Protein AF-A0A804U9B4-F1 (afdb_monomer_lite)

Foldseek 3Di:
DDDDELDAAQEAQAEDELEEQEDPCPLVNAQYESDAHPYANAEYYNYEQYDEHCRYHPAAYEYEYYCYEYEYAYNPHDYDYNYYYYNYHYYHDHHDDD

Radius of gyration: 12.27 Å; chains: 1; bounding box: 41×25×24 Å

Secondary structure (DSSP, 8-state):
----EEEEE-STT---BS-EEE----GGG-B-EEEEEE-TTEEEES-EEE-BBB-EEEEESEEEEES-EEEESSS-EESS-EEEEES-EEEEPP-S--

pLDDT: mean 95.79, std 6.44, range [62.09, 98.88]

InterPro domains:
  IPR000070 Pectinesterase, catalytic [PF01095] (3-96)
  IPR011050 Pectin lyase fold/virulence factor [SSF51126] (4-95)
  IPR012334 Pectin lyase fold [G3DSA:2.160.20.10] (1-97)
  IPR033131 Pectinesterase, Asp active site [PS00503] (70-79)

Structure (mmCIF, N/CA/C/O backbone):
data_AF-A0A804U9B4-F1
#
_entry.id   AF-A0A804U9B4-F1
#
loop_
_atom_site.group_PDB
_atom_site.id
_atom_site.type_symbol
_atom_site.label_atom_id
_atom_site.label_alt_id
_atom_site.label_comp_id
_atom_site.label_asym_id
_atom_site.label_entity_id
_atom_site.label_seq_id
_atom_site.pdbx_PDB_ins_code
_atom_site.Cartn_x
_atom_site.Cartn_y
_atom_site.Cartn_z
_atom_site.occupancy
_atom_site.B_iso_or_equiv
_atom_site.auth_seq_id
_atom_site.auth_comp_id
_atom_site.auth_asym_id
_atom_site.auth_atom_id
_atom_site.pdbx_PDB_model_num
ATOM 1 N N . MET A 1 1 ? -6.568 8.368 -10.252 1.00 62.09 1 MET A N 1
ATOM 2 C CA . MET A 1 1 ? -5.178 8.829 -10.044 1.00 62.09 1 MET A CA 1
ATOM 3 C C . MET A 1 1 ? -5.074 9.304 -8.607 1.00 62.09 1 MET A C 1
ATOM 5 O O . MET A 1 1 ? -5.865 10.155 -8.227 1.00 62.09 1 MET A O 1
ATOM 9 N N . VAL A 1 2 ? -4.173 8.727 -7.810 1.00 78.62 2 VAL A N 1
ATOM 10 C CA . VAL A 1 2 ? -3.924 9.179 -6.430 1.00 78.62 2 VAL A CA 1
ATOM 11 C C . VAL A 1 2 ? -3.099 10.464 -6.482 1.00 78.62 2 VAL A C 1
ATOM 13 O O . VAL A 1 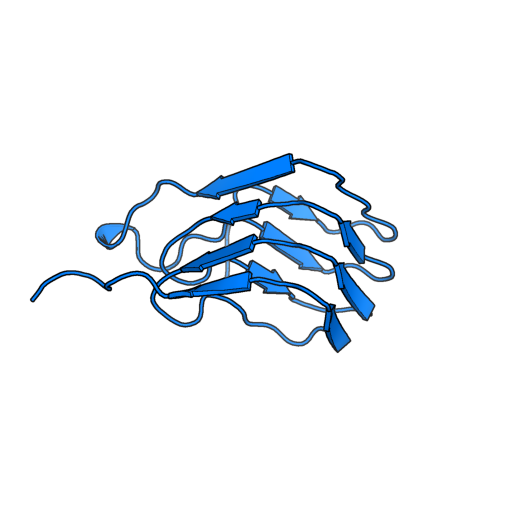2 ? -2.014 10.465 -7.060 1.00 78.62 2 VAL A O 1
ATOM 16 N N . MET A 1 3 ? -3.607 11.547 -5.893 1.00 84.12 3 MET A N 1
ATOM 17 C CA . MET A 1 3 ? -2.939 12.858 -5.903 1.00 84.12 3 MET A CA 1
ATOM 18 C C . MET A 1 3 ? -2.034 13.063 -4.683 1.00 84.12 3 MET A C 1
ATOM 20 O O . MET A 1 3 ? -0.967 13.662 -4.793 1.00 84.12 3 MET A O 1
ATOM 24 N N . THR A 1 4 ? -2.447 12.555 -3.521 1.00 93.69 4 THR A N 1
ATOM 25 C CA . THR A 1 4 ? -1.747 12.720 -2.242 1.00 93.69 4 THR A CA 1
ATOM 26 C C . THR A 1 4 ? -1.875 11.457 -1.387 1.00 93.69 4 THR A C 1
ATOM 28 O O . THR A 1 4 ? -2.731 10.607 -1.630 1.00 93.69 4 THR A O 1
ATOM 31 N N . ALA A 1 5 ? -0.995 11.325 -0.397 1.00 97.25 5 ALA A N 1
ATOM 32 C CA . ALA A 1 5 ? -1.025 10.284 0.628 1.00 97.25 5 ALA A CA 1
ATOM 33 C C . ALA A 1 5 ? -0.442 10.853 1.930 1.00 97.25 5 ALA A C 1
ATOM 35 O O . ALA A 1 5 ? 0.356 11.791 1.860 1.00 97.25 5 ALA A O 1
ATOM 36 N N . THR A 1 6 ? -0.780 10.282 3.093 1.00 98.00 6 THR A N 1
ATOM 37 C CA . THR A 1 6 ? -0.141 10.668 4.370 1.00 98.00 6 THR A CA 1
ATOM 38 C C . THR A 1 6 ? 1.375 10.477 4.297 1.00 98.00 6 THR A C 1
ATOM 40 O O . THR A 1 6 ? 2.135 11.350 4.707 1.00 98.00 6 THR A O 1
ATOM 43 N N . VAL A 1 7 ? 1.821 9.355 3.724 1.00 98.19 7 VAL A N 1
ATOM 44 C CA . VAL A 1 7 ? 3.226 9.098 3.396 1.00 98.19 7 VAL A CA 1
ATOM 45 C C . VAL A 1 7 ? 3.326 8.688 1.931 1.00 98.19 7 VAL A C 1
ATOM 47 O O . VAL A 1 7 ? 2.700 7.716 1.505 1.00 98.19 7 VAL A O 1
ATOM 50 N N . ASN A 1 8 ? 4.130 9.428 1.165 1.00 97.81 8 ASN A N 1
ATOM 51 C CA . ASN A 1 8 ? 4.417 9.134 -0.235 1.00 97.81 8 ASN A CA 1
ATOM 52 C C . ASN A 1 8 ? 5.888 8.733 -0.402 1.00 97.81 8 ASN A C 1
ATOM 54 O O . ASN A 1 8 ? 6.787 9.558 -0.242 1.00 97.81 8 ASN A O 1
ATOM 58 N N . VAL A 1 9 ? 6.125 7.463 -0.718 1.00 98.06 9 VAL A N 1
ATOM 59 C CA . VAL A 1 9 ? 7.460 6.878 -0.849 1.00 98.06 9 VAL A CA 1
ATOM 60 C C . VAL A 1 9 ? 7.787 6.695 -2.321 1.00 98.06 9 VAL A C 1
ATOM 62 O O . VAL A 1 9 ? 7.151 5.902 -3.013 1.00 98.06 9 VAL A O 1
ATOM 65 N N . VAL A 1 10 ? 8.807 7.418 -2.774 1.00 96.88 10 VAL A N 1
ATOM 66 C CA . VAL A 1 10 ? 9.302 7.380 -4.161 1.00 96.88 10 VAL A CA 1
ATOM 67 C C . VAL A 1 10 ? 10.760 6.928 -4.265 1.00 96.88 10 VAL A C 1
ATOM 69 O O . VAL A 1 10 ? 11.263 6.724 -5.363 1.00 96.88 10 VAL A O 1
ATOM 72 N N . ALA A 1 11 ? 11.453 6.797 -3.131 1.00 97.12 11 ALA A N 1
ATOM 73 C CA . ALA A 1 11 ? 12.839 6.351 -3.074 1.00 97.12 11 ALA A CA 1
ATOM 74 C C . ALA A 1 11 ? 12.914 4.856 -2.736 1.00 97.12 11 ALA A C 1
ATOM 76 O O . ALA A 1 11 ? 12.157 4.361 -1.899 1.00 97.12 11 ALA A O 1
ATOM 77 N N . ASP A 1 12 ? 13.853 4.154 -3.366 1.00 98.25 12 ASP A N 1
ATOM 78 C CA . ASP A 1 12 ? 14.125 2.742 -3.100 1.00 98.25 12 ASP A CA 1
ATOM 79 C C . ASP A 1 12 ? 14.682 2.516 -1.685 1.00 98.25 12 ASP A C 1
ATOM 81 O O . ASP A 1 12 ? 15.371 3.366 -1.121 1.00 98.25 12 ASP A O 1
ATOM 85 N N . GLY A 1 13 ? 14.427 1.331 -1.125 1.00 98.06 13 GLY A N 1
ATOM 86 C CA . GLY A 1 13 ? 14.973 0.923 0.175 1.00 98.06 13 GLY A CA 1
ATOM 87 C C . GLY A 1 13 ? 14.235 1.485 1.393 1.00 98.06 13 GLY A C 1
ATOM 88 O O . GLY A 1 13 ? 14.800 1.535 2.484 1.00 98.06 13 GLY A O 1
ATOM 89 N N . PHE A 1 14 ? 12.980 1.906 1.232 1.00 98.44 14 PHE A N 1
ATOM 90 C CA . PHE A 1 14 ? 12.143 2.344 2.347 1.00 98.44 14 PHE A CA 1
ATOM 91 C C . PHE A 1 14 ? 11.899 1.210 3.358 1.00 9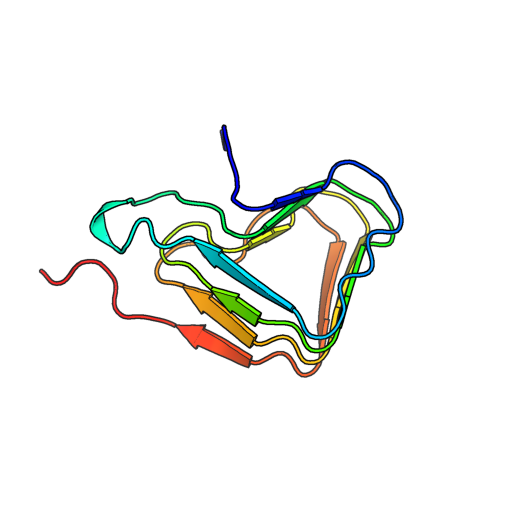8.44 14 PHE A C 1
ATOM 93 O O . PHE A 1 14 ? 11.342 0.167 3.012 1.00 98.44 14 PHE A O 1
ATOM 100 N N . LEU A 1 15 ? 12.302 1.432 4.614 1.00 98.25 15 LEU A N 1
ATOM 101 C CA . LEU A 1 15 ? 12.249 0.448 5.703 1.00 98.25 15 LEU A CA 1
ATOM 102 C C . LEU A 1 15 ? 11.635 1.056 6.981 1.00 98.25 15 LEU A C 1
ATOM 104 O O . LEU A 1 15 ? 12.355 1.310 7.949 1.00 98.25 15 LEU A O 1
ATOM 108 N N . PRO A 1 16 ? 10.324 1.354 7.021 1.00 98.38 16 PRO A N 1
ATOM 109 C CA . PRO A 1 16 ? 9.672 1.758 8.260 1.00 98.38 16 PRO A CA 1
ATOM 110 C C . PRO A 1 16 ? 9.545 0.556 9.204 1.00 98.38 16 PRO A C 1
ATOM 112 O O . PRO A 1 16 ? 9.205 -0.553 8.776 1.00 98.38 16 PRO A O 1
ATOM 115 N N . GLN A 1 17 ? 9.771 0.790 10.497 1.00 98.44 17 GLN A N 1
ATOM 116 C CA . GLN A 1 17 ? 9.615 -0.229 11.533 1.00 98.44 17 GLN A CA 1
ATOM 117 C C . GLN A 1 17 ? 8.812 0.304 12.715 1.00 98.44 17 GLN A C 1
ATOM 119 O O . GLN A 1 17 ? 9.112 1.387 13.212 1.00 98.44 17 GLN A O 1
ATOM 124 N N . ASN A 1 18 ? 7.839 -0.475 13.192 1.00 98.56 18 ASN A N 1
ATOM 125 C CA . ASN A 1 18 ? 7.052 -0.169 14.394 1.00 98.56 18 ASN A CA 1
ATOM 126 C C . ASN A 1 18 ? 6.354 1.206 14.357 1.00 98.56 18 ASN A C 1
ATOM 128 O O . ASN A 1 18 ? 6.248 1.888 15.377 1.00 98.56 18 ASN A O 1
ATOM 132 N N . LEU A 1 19 ? 5.886 1.625 13.177 1.00 98.31 19 LEU A N 1
ATOM 133 C CA . LEU A 1 19 ? 5.173 2.890 12.980 1.00 98.31 19 LEU A CA 1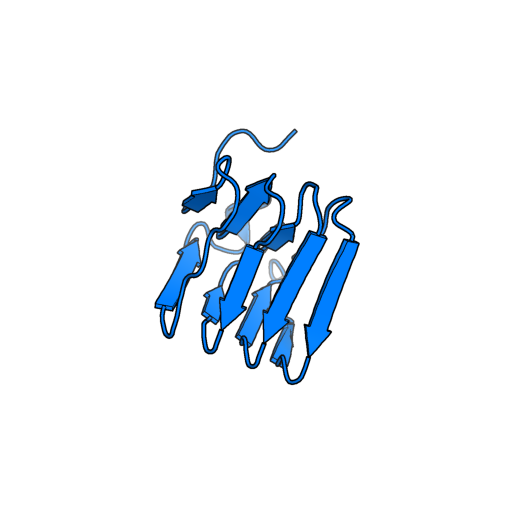
ATOM 134 C C . LEU A 1 19 ? 3.697 2.658 12.665 1.00 98.31 19 LEU A C 1
ATOM 136 O O . LEU A 1 19 ? 3.349 1.738 11.927 1.00 98.31 19 LEU A O 1
ATOM 140 N N . THR A 1 20 ? 2.842 3.567 13.130 1.00 98.81 20 THR A N 1
ATOM 141 C CA . THR A 1 20 ? 1.468 3.693 12.633 1.00 98.81 20 THR A CA 1
ATOM 142 C C . THR A 1 20 ? 1.402 4.817 11.604 1.00 98.81 20 THR A C 1
ATOM 144 O O . THR A 1 20 ? 1.649 5.976 11.931 1.00 98.81 20 THR A O 1
ATOM 147 N N . ILE A 1 21 ? 1.032 4.485 10.367 1.00 98.69 21 ILE A N 1
ATOM 148 C CA . ILE A 1 21 ? 0.728 5.443 9.301 1.00 98.69 21 ILE A CA 1
ATOM 149 C C . ILE A 1 21 ? -0.789 5.470 9.137 1.00 98.69 21 ILE A C 1
ATOM 151 O O . ILE A 1 21 ? -1.382 4.508 8.647 1.00 98.69 21 ILE A O 1
ATOM 155 N N . ARG A 1 22 ? -1.418 6.565 9.571 1.00 98.50 22 ARG A N 1
ATOM 156 C CA . ARG A 1 22 ? -2.877 6.707 9.600 1.00 98.50 22 ARG A CA 1
ATOM 157 C C . ARG A 1 22 ? -3.349 7.857 8.719 1.00 98.50 22 ARG A C 1
ATOM 159 O O . ARG A 1 22 ? -2.812 8.959 8.788 1.00 98.50 22 ARG A O 1
ATOM 166 N N . ASN A 1 23 ? -4.386 7.607 7.928 1.00 97.44 23 ASN A N 1
ATOM 167 C CA . ASN A 1 23 ? -5.184 8.641 7.282 1.00 97.44 23 ASN A CA 1
ATOM 168 C C . ASN A 1 23 ? -6.568 8.709 7.951 1.00 97.44 23 ASN A C 1
ATOM 170 O O . ASN A 1 23 ? -7.300 7.719 7.995 1.00 97.44 23 ASN A O 1
ATOM 174 N N . GLU A 1 24 ? -6.918 9.876 8.494 1.00 96.56 24 GLU A N 1
ATOM 175 C CA . GLU A 1 24 ? -8.155 10.094 9.257 1.00 96.56 24 GLU A CA 1
ATOM 176 C C . GLU A 1 24 ? -9.269 10.779 8.451 1.00 96.56 24 GLU A C 1
ATOM 178 O O . GLU A 1 24 ? -10.238 11.254 9.035 1.00 96.56 24 GLU A O 1
ATOM 183 N N . ALA A 1 25 ? -9.201 10.791 7.113 1.00 94.38 25 ALA A N 1
ATOM 184 C CA . ALA A 1 25 ? -10.265 11.365 6.277 1.00 94.38 25 ALA A CA 1
ATOM 185 C C . ALA A 1 25 ? -11.657 10.741 6.533 1.00 94.38 25 ALA A C 1
ATOM 187 O O . ALA A 1 25 ? -12.692 11.335 6.221 1.00 94.38 25 ALA A O 1
ATOM 188 N N . GLY A 1 26 ? -11.693 9.548 7.134 1.00 92.12 26 GLY A N 1
ATOM 189 C CA . GLY A 1 26 ? -12.925 8.879 7.528 1.00 92.12 26 GLY A CA 1
ATOM 190 C C . GLY A 1 26 ? -13.622 8.184 6.356 1.00 92.12 26 GLY A C 1
ATOM 191 O O . GLY A 1 26 ? -13.209 8.321 5.205 1.00 92.12 26 GLY A O 1
ATOM 192 N N . PRO A 1 27 ? -14.734 7.471 6.611 1.00 90.56 27 PRO A N 1
ATOM 193 C CA . PRO A 1 27 ? -15.466 6.764 5.559 1.00 90.56 27 PRO A CA 1
ATOM 194 C C . PRO A 1 27 ? -16.061 7.727 4.516 1.00 90.56 27 PRO A C 1
ATOM 196 O O . PRO A 1 27 ? -16.232 7.354 3.364 1.00 90.56 27 PRO A O 1
ATOM 199 N N . LYS A 1 28 ? -16.339 8.984 4.895 1.00 90.94 28 LYS A N 1
ATOM 200 C CA . LYS A 1 28 ? -16.812 10.035 3.975 1.00 90.94 28 LYS A CA 1
ATOM 201 C C . LYS A 1 28 ? -15.692 10.672 3.151 1.00 90.94 28 LYS A C 1
ATOM 203 O O . LYS A 1 28 ? -15.987 11.295 2.137 1.00 90.94 28 LYS A O 1
ATOM 208 N N . GLY A 1 29 ? -14.438 10.521 3.579 1.00 87.88 29 GLY A N 1
ATOM 209 C CA . GLY A 1 29 ? -13.266 11.013 2.858 1.00 87.88 29 GLY A CA 1
ATOM 210 C C . GLY A 1 29 ? -13.009 10.279 1.544 1.00 87.88 29 GLY A C 1
ATOM 211 O O . GLY A 1 29 ? -12.264 10.786 0.710 1.00 87.88 29 GLY A O 1
ATOM 212 N N . ARG A 1 30 ? -13.669 9.129 1.341 1.00 88.50 30 ARG A N 1
ATOM 213 C CA . ARG A 1 30 ? -13.492 8.255 0.179 1.00 88.50 30 ARG A CA 1
ATOM 214 C C . ARG A 1 30 ? -12.011 7.904 -0.003 1.00 88.50 30 ARG A C 1
ATOM 216 O O . ARG A 1 30 ? -11.375 7.506 0.973 1.00 88.50 30 ARG A O 1
ATOM 223 N N . GLN A 1 31 ? -11.482 8.062 -1.216 1.00 91.62 31 GLN A N 1
ATOM 224 C CA . GLN A 1 31 ? -10.107 7.748 -1.603 1.00 91.62 31 GLN A CA 1
ATOM 225 C C . GLN A 1 31 ? -9.096 8.593 -0.819 1.00 91.62 31 GLN A C 1
ATOM 227 O O . GLN A 1 31 ? -8.820 9.744 -1.168 1.00 91.62 31 GLN A O 1
ATOM 232 N N . ALA A 1 32 ? -8.531 8.018 0.241 1.00 95.19 32 ALA A N 1
ATOM 233 C CA . ALA A 1 32 ? -7.620 8.715 1.136 1.00 95.19 32 ALA A CA 1
ATOM 234 C C . ALA A 1 32 ? -6.472 7.792 1.556 1.00 95.19 32 ALA A C 1
ATOM 236 O O . ALA A 1 32 ? -6.550 7.049 2.537 1.00 95.19 32 ALA A O 1
ATOM 237 N N . VAL A 1 33 ? -5.373 7.871 0.804 1.00 97.94 33 VAL A N 1
ATOM 238 C CA . VAL A 1 33 ? -4.230 6.974 0.976 1.00 97.94 33 VAL A CA 1
ATOM 239 C C . VAL A 1 33 ? -3.459 7.291 2.253 1.00 97.94 33 VAL A C 1
ATOM 241 O O . VAL A 1 33 ? -3.059 8.435 2.491 1.00 97.94 33 VAL A O 1
ATOM 244 N N . ALA A 1 34 ? -3.211 6.270 3.072 1.00 98.56 34 ALA A N 1
ATOM 245 C CA . ALA A 1 34 ? -2.319 6.365 4.222 1.00 98.56 34 ALA A CA 1
ATOM 246 C C . ALA A 1 34 ? -0.866 6.178 3.776 1.00 98.56 34 ALA A C 1
ATOM 248 O O . ALA A 1 34 ? -0.034 7.062 3.977 1.00 98.56 34 ALA A O 1
ATOM 249 N N . LEU A 1 35 ? -0.568 5.070 3.098 1.00 98.62 35 LEU A N 1
ATOM 250 C CA . LEU A 1 35 ? 0.766 4.795 2.571 1.00 98.62 35 LEU A CA 1
ATOM 251 C C . LEU A 1 35 ? 0.708 4.552 1.066 1.00 98.62 35 LEU A C 1
ATOM 253 O O . LEU A 1 35 ? 0.066 3.609 0.612 1.00 98.62 35 LEU A O 1
ATOM 257 N N . ARG A 1 36 ? 1.441 5.368 0.307 1.00 98.44 36 ARG A N 1
ATOM 258 C CA . ARG A 1 36 ? 1.780 5.102 -1.092 1.00 98.44 36 ARG A CA 1
ATOM 259 C C . ARG A 1 36 ? 3.243 4.691 -1.184 1.00 98.44 36 ARG A C 1
ATOM 261 O O . ARG A 1 36 ? 4.110 5.443 -0.748 1.00 98.44 36 ARG A O 1
ATOM 268 N N . SER A 1 37 ? 3.515 3.534 -1.784 1.00 98.38 37 SER A N 1
ATOM 269 C CA . SER A 1 37 ? 4.873 3.063 -2.066 1.00 98.38 37 SER A CA 1
ATOM 270 C C . SER A 1 37 ? 5.052 2.784 -3.553 1.00 98.38 37 SER A C 1
ATOM 272 O O . SER A 1 37 ? 4.493 1.832 -4.093 1.00 98.38 37 SER A O 1
ATOM 274 N N . ASN A 1 38 ? 5.857 3.625 -4.198 1.00 97.88 38 ASN A N 1
ATOM 275 C CA . ASN A 1 38 ? 6.314 3.497 -5.577 1.00 97.88 38 ASN A CA 1
ATOM 276 C C . ASN A 1 38 ? 7.836 3.341 -5.576 1.00 97.88 38 ASN A C 1
ATOM 278 O O . ASN A 1 38 ? 8.573 4.262 -5.923 1.00 97.88 38 ASN A O 1
ATOM 282 N N . SER A 1 39 ? 8.297 2.204 -5.065 1.00 97.56 39 SER A N 1
ATOM 283 C CA . SER A 1 39 ? 9.702 1.982 -4.739 1.00 97.56 39 SER A CA 1
ATOM 284 C C . SER A 1 39 ? 10.040 0.497 -4.746 1.00 97.56 39 SER A C 1
ATOM 286 O O . SER A 1 39 ? 9.225 -0.358 -4.388 1.00 97.56 39 SER A O 1
ATOM 288 N N . ASN A 1 40 ? 11.270 0.174 -5.135 1.00 98.19 40 ASN A N 1
ATOM 289 C CA . ASN A 1 40 ? 11.832 -1.158 -4.973 1.00 98.19 40 ASN A CA 1
ATOM 290 C C . ASN A 1 40 ? 12.436 -1.337 -3.581 1.00 98.19 40 ASN A C 1
ATOM 292 O O . ASN A 1 40 ? 12.931 -0.396 -2.960 1.00 98.19 40 ASN A O 1
ATOM 296 N N . ARG A 1 41 ? 12.464 -2.595 -3.125 1.00 98.25 41 ARG A N 1
ATOM 297 C CA . ARG A 1 41 ? 13.047 -2.999 -1.835 1.00 98.25 41 ARG A CA 1
ATOM 298 C C . ARG A 1 41 ? 12.361 -2.321 -0.645 1.00 98.25 41 ARG A C 1
ATOM 300 O O . ARG A 1 41 ? 13.004 -2.079 0.371 1.00 98.25 41 ARG A O 1
ATOM 307 N N . THR A 1 42 ? 11.066 -2.028 -0.768 1.00 98.69 42 THR A N 1
ATOM 308 C CA . THR A 1 42 ? 10.259 -1.609 0.379 1.00 98.69 42 THR A CA 1
ATOM 309 C C . THR A 1 42 ? 10.099 -2.786 1.326 1.00 98.69 42 THR A C 1
ATOM 311 O O . THR A 1 42 ? 9.657 -3.855 0.903 1.00 98.69 42 THR A O 1
ATOM 314 N N . VAL A 1 43 ? 10.405 -2.586 2.603 1.00 98.69 43 VAL A N 1
ATOM 315 C CA . VAL A 1 43 ? 10.101 -3.557 3.655 1.00 98.69 43 VAL A CA 1
ATOM 316 C C . VAL A 1 43 ? 9.390 -2.834 4.789 1.00 98.69 43 VAL A C 1
ATOM 318 O O . VAL A 1 43 ? 9.974 -2.000 5.465 1.00 98.69 43 VAL A O 1
ATOM 321 N N . VAL A 1 44 ? 8.121 -3.145 5.012 1.00 98.81 44 VAL A N 1
ATOM 322 C CA . VAL A 1 44 ? 7.337 -2.587 6.118 1.00 98.81 44 VAL A CA 1
ATOM 323 C C . VAL A 1 44 ? 7.267 -3.639 7.216 1.00 98.81 44 VAL A C 1
ATOM 325 O O . VAL A 1 44 ? 6.733 -4.718 6.973 1.00 98.81 44 VAL A O 1
ATOM 328 N N . PHE A 1 45 ? 7.821 -3.364 8.399 1.00 98.69 45 PHE A N 1
ATOM 329 C CA . PHE A 1 45 ? 7.948 -4.366 9.466 1.00 98.69 45 PHE A CA 1
ATOM 330 C C . PHE A 1 45 ? 7.327 -3.906 10.788 1.00 98.69 45 PHE A C 1
ATOM 332 O O . PHE A 1 45 ? 7.700 -2.868 11.329 1.00 98.69 45 PHE A O 1
ATOM 339 N N . GLY A 1 46 ? 6.382 -4.684 11.323 1.00 98.69 46 GLY A N 1
ATOM 340 C CA . GLY A 1 46 ? 5.751 -4.392 12.617 1.00 98.69 46 GLY A CA 1
ATOM 341 C C . GLY A 1 46 ? 4.924 -3.099 12.632 1.00 98.69 46 GLY A C 1
ATOM 342 O O . GLY A 1 46 ? 4.700 -2.518 13.689 1.00 98.69 46 GLY A O 1
ATOM 343 N N . CYS A 1 47 ? 4.513 -2.601 11.465 1.00 98.88 47 CYS A N 1
ATOM 344 C CA . CYS A 1 47 ? 3.792 -1.335 11.341 1.00 98.88 47 CYS A CA 1
ATOM 345 C C . CYS A 1 47 ? 2.268 -1.522 11.401 1.00 98.88 47 CYS A C 1
ATOM 347 O O . CYS A 1 47 ? 1.741 -2.630 11.298 1.00 98.88 47 CYS A O 1
ATOM 349 N N . ALA A 1 48 ? 1.545 -0.409 11.476 1.00 98.81 48 ALA A N 1
ATOM 350 C CA . ALA A 1 48 ? 0.118 -0.350 11.197 1.00 98.81 48 ALA A CA 1
ATOM 351 C C . ALA A 1 48 ? -0.154 0.644 10.060 1.00 98.81 48 ALA A C 1
ATOM 353 O O . ALA A 1 48 ? 0.333 1.773 10.088 1.00 98.81 48 ALA A O 1
ATOM 354 N N . ILE A 1 49 ? -0.933 0.232 9.063 1.00 98.88 49 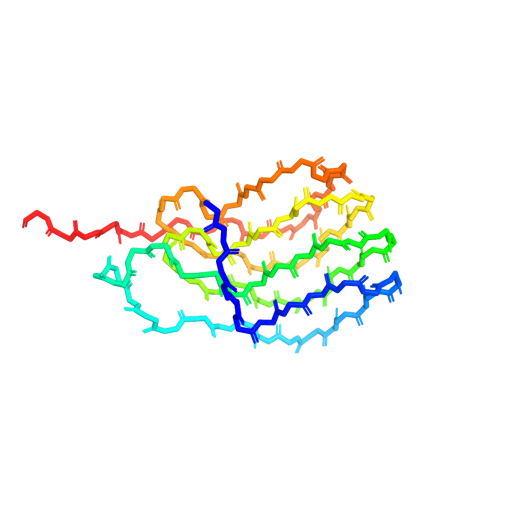ILE A N 1
ATOM 355 C CA . ILE A 1 49 ? -1.402 1.090 7.971 1.00 98.88 49 ILE A CA 1
ATOM 356 C C . ILE A 1 49 ? -2.910 1.217 8.122 1.00 98.88 49 ILE A C 1
ATOM 358 O O . ILE A 1 49 ? -3.652 0.247 7.964 1.00 98.88 49 ILE A O 1
ATOM 362 N N . GLU A 1 50 ? -3.363 2.411 8.481 1.00 98.62 50 GLU A N 1
ATOM 363 C CA . GLU A 1 50 ? -4.740 2.650 8.887 1.00 98.62 50 GLU A CA 1
ATOM 364 C C . GLU A 1 50 ? -5.425 3.675 7.988 1.00 98.62 50 GLU A C 1
ATOM 366 O O . GLU A 1 50 ? -5.034 4.839 7.952 1.00 98.62 50 GLU A O 1
ATOM 371 N N . GLY A 1 51 ? -6.503 3.271 7.326 1.00 97.69 51 GLY A N 1
ATOM 372 C CA . GLY A 1 51 ? -7.368 4.193 6.601 1.00 97.69 51 GLY A CA 1
ATOM 373 C C . GLY A 1 51 ? -8.779 3.641 6.414 1.00 97.69 51 GLY A C 1
ATOM 374 O O . GLY A 1 51 ? -9.264 2.832 7.216 1.00 97.69 51 GLY A O 1
ATOM 375 N N . PHE A 1 52 ? -9.446 4.134 5.371 1.00 96.00 52 PHE A N 1
ATOM 376 C CA . PHE A 1 52 ? -10.769 3.697 4.929 1.00 96.00 52 PHE A CA 1
ATOM 377 C C . PHE A 1 52 ? -10.668 3.228 3.474 1.00 96.00 52 PHE A C 1
ATOM 379 O O . PHE A 1 52 ? -10.150 2.129 3.263 1.00 96.00 52 PHE A O 1
ATOM 386 N N . GLU A 1 53 ? -11.094 4.012 2.480 1.00 95.19 53 GLU A N 1
ATOM 387 C CA . GLU A 1 53 ? -10.844 3.648 1.078 1.00 95.19 53 GLU A CA 1
ATOM 388 C C . GLU A 1 53 ? -9.379 3.927 0.707 1.00 95.19 53 GLU A C 1
ATOM 390 O O . GLU A 1 53 ? -8.791 4.903 1.177 1.00 95.19 53 GLU A O 1
ATOM 395 N N . ASP A 1 54 ? -8.792 3.062 -0.122 1.00 96.50 54 ASP A N 1
ATOM 396 C CA . ASP A 1 54 ? -7.453 3.235 -0.705 1.00 96.50 54 ASP A CA 1
ATOM 397 C C . ASP A 1 54 ? -6.306 3.353 0.327 1.00 96.50 54 ASP A C 1
ATOM 399 O O . ASP A 1 54 ? -5.319 4.048 0.112 1.00 96.50 54 ASP A O 1
ATOM 403 N N . SER A 1 55 ? -6.387 2.667 1.472 1.00 97.94 55 SER A N 1
ATOM 404 C CA . SER A 1 55 ? -5.438 2.855 2.591 1.00 97.94 55 SER A CA 1
ATOM 405 C C . SER A 1 55 ? -3.961 2.596 2.235 1.00 97.94 55 SER A C 1
ATOM 407 O O . SER A 1 55 ? -3.100 3.430 2.531 1.00 97.94 55 SER A O 1
ATOM 409 N N . LEU A 1 56 ? -3.656 1.457 1.608 1.00 98.69 56 LEU A N 1
ATOM 410 C CA . LEU A 1 56 ? -2.323 1.080 1.139 1.00 98.69 56 LEU A CA 1
ATOM 411 C C . LEU A 1 56 ? -2.289 1.031 -0.389 1.00 98.69 56 LEU A C 1
ATOM 413 O O . LEU A 1 56 ? -2.795 0.088 -0.998 1.00 98.69 56 LEU A O 1
ATOM 417 N N . TYR A 1 57 ? -1.601 1.999 -0.989 1.00 98.44 57 TYR A N 1
ATOM 418 C CA . TYR A 1 57 ? -1.270 1.993 -2.407 1.00 98.44 57 TYR A CA 1
ATOM 419 C C . TYR A 1 57 ? 0.143 1.428 -2.624 1.00 98.44 57 TYR A C 1
ATOM 421 O O . TYR A 1 57 ? 1.139 2.159 -2.635 1.00 98.44 57 TYR A O 1
ATOM 429 N N . ALA A 1 58 ? 0.236 0.110 -2.794 1.00 98.44 58 ALA A N 1
ATOM 430 C CA . ALA A 1 58 ? 1.451 -0.594 -3.199 1.00 98.44 58 ALA A CA 1
ATOM 431 C C . ALA A 1 58 ? 1.652 -0.424 -4.719 1.00 98.44 58 ALA A C 1
ATOM 433 O O . ALA A 1 58 ? 1.428 -1.338 -5.512 1.00 98.44 58 ALA A O 1
ATOM 434 N N . GLU A 1 59 ? 2.003 0.796 -5.129 1.00 98.00 59 GLU A N 1
ATOM 435 C CA . GLU A 1 59 ? 1.939 1.261 -6.515 1.00 98.00 59 GLU A CA 1
ATOM 436 C C . GLU A 1 59 ? 2.818 0.456 -7.476 1.00 98.00 59 GLU A C 1
ATOM 438 O O . GLU A 1 59 ? 2.279 -0.135 -8.405 1.00 98.00 59 GLU A O 1
ATOM 443 N N . ASN A 1 60 ? 4.138 0.407 -7.274 1.00 98.19 60 ASN A N 1
ATOM 444 C CA . ASN A 1 60 ? 5.058 -0.394 -8.092 1.00 98.19 60 ASN A CA 1
ATOM 445 C C . ASN A 1 60 ? 6.281 -0.847 -7.285 1.00 98.19 60 ASN A C 1
ATOM 447 O O . ASN A 1 60 ? 6.572 -0.330 -6.207 1.00 98.19 60 ASN A O 1
ATOM 451 N N . GLY A 1 61 ? 7.045 -1.772 -7.869 1.00 98.31 61 GLY A N 1
ATOM 452 C CA . GLY A 1 61 ? 8.301 -2.282 -7.320 1.00 98.31 61 GLY A CA 1
ATOM 453 C C . GLY A 1 61 ? 8.130 -3.583 -6.540 1.00 98.31 61 GLY A C 1
ATOM 454 O O . GLY A 1 61 ? 7.036 -4.142 -6.460 1.00 98.31 61 GLY A O 1
ATOM 455 N N . VAL A 1 62 ? 9.235 -4.106 -6.007 1.00 98.69 62 VAL A N 1
ATOM 456 C CA . VAL A 1 62 ? 9.229 -5.287 -5.126 1.00 98.69 62 VAL A CA 1
ATOM 457 C C . VAL A 1 62 ? 9.112 -4.834 -3.678 1.00 98.69 62 VAL A C 1
ATOM 459 O O . VAL A 1 62 ? 9.971 -4.091 -3.197 1.00 98.69 62 VAL A O 1
ATOM 462 N N . GLN A 1 63 ? 8.063 -5.289 -2.996 1.00 98.69 63 GLN A N 1
ATOM 463 C CA . GLN A 1 63 ? 7.701 -4.820 -1.661 1.00 98.69 63 GLN A CA 1
ATOM 464 C C . GLN A 1 63 ? 7.368 -5.997 -0.740 1.00 98.69 63 GLN A C 1
ATOM 466 O O . GLN A 1 63 ? 6.769 -6.985 -1.164 1.00 98.69 63 GLN A O 1
ATOM 471 N N . VAL A 1 64 ? 7.733 -5.899 0.534 1.00 98.75 64 VAL A N 1
ATOM 472 C CA . VAL A 1 64 ? 7.432 -6.919 1.541 1.00 98.75 64 VAL A CA 1
ATOM 473 C C . VAL A 1 64 ? 6.821 -6.251 2.765 1.00 98.75 64 VAL A C 1
ATOM 475 O O . VAL A 1 64 ? 7.380 -5.311 3.318 1.00 98.75 64 VAL A O 1
ATOM 478 N N . TYR A 1 65 ? 5.679 -6.756 3.205 1.00 98.88 65 TYR A N 1
ATOM 479 C CA . TYR A 1 65 ? 4.978 -6.322 4.404 1.00 98.88 65 TYR A CA 1
ATOM 480 C C . TYR A 1 65 ? 5.011 -7.476 5.401 1.00 98.88 65 TYR A C 1
ATOM 482 O O . TYR A 1 65 ? 4.524 -8.572 5.122 1.00 98.88 65 TYR A O 1
ATOM 490 N N . LEU A 1 66 ? 5.629 -7.243 6.551 1.00 98.75 66 LEU A N 1
ATOM 491 C CA . LEU A 1 66 ? 5.903 -8.237 7.577 1.00 98.75 66 LEU A CA 1
ATOM 492 C C . LEU A 1 66 ? 5.236 -7.803 8.880 1.00 98.75 66 LEU A C 1
ATOM 494 O O . LEU A 1 66 ? 5.457 -6.685 9.343 1.00 98.75 66 LEU A O 1
ATOM 498 N N . GLU A 1 67 ? 4.418 -8.677 9.470 1.00 98.69 67 GLU A N 1
ATOM 499 C CA . GLU A 1 67 ? 3.808 -8.446 10.797 1.00 98.69 67 GLU A CA 1
ATOM 500 C C . GLU A 1 67 ? 3.075 -7.098 10.893 1.00 98.69 67 GLU A C 1
ATOM 502 O O . GLU A 1 67 ? 3.058 -6.439 11.926 1.00 98.69 67 GLU A O 1
ATOM 507 N N . THR A 1 68 ? 2.499 -6.670 9.770 1.00 98.81 68 THR A N 1
ATOM 508 C CA . THR A 1 68 ? 1.873 -5.356 9.629 1.00 98.81 68 THR A CA 1
ATOM 509 C C . THR A 1 68 ? 0.358 -5.484 9.731 1.00 98.81 68 THR A C 1
ATOM 511 O O . THR A 1 68 ? -0.250 -6.317 9.050 1.00 98.81 68 THR A O 1
ATOM 514 N N . ASP A 1 69 ? -0.259 -4.652 10.562 1.00 98.81 69 ASP A N 1
ATOM 515 C CA . ASP A 1 69 ? -1.712 -4.536 10.651 1.00 98.81 69 ASP A CA 1
ATOM 516 C C . ASP A 1 69 ? -2.205 -3.558 9.570 1.00 98.81 69 ASP A C 1
ATOM 518 O O . ASP A 1 69 ? -1.763 -2.413 9.522 1.00 98.81 69 ASP A O 1
ATOM 522 N N . ILE A 1 70 ? -3.116 -3.979 8.690 1.00 98.88 70 ILE A N 1
ATOM 523 C CA . ILE A 1 70 ? -3.616 -3.141 7.589 1.00 98.88 70 ILE A CA 1
ATOM 524 C C . ILE A 1 70 ? -5.132 -3.033 7.686 1.00 98.88 70 ILE A C 1
ATOM 526 O O . ILE A 1 70 ? -5.825 -4.050 7.691 1.00 98.88 70 ILE A O 1
ATOM 530 N N . TYR A 1 71 ? -5.645 -1.807 7.748 1.00 98.62 71 TYR A N 1
ATOM 531 C CA . TYR A 1 71 ? -7.066 -1.526 7.917 1.00 98.62 71 TYR A CA 1
ATOM 532 C C . TYR A 1 71 ? -7.625 -0.715 6.760 1.00 98.62 71 TYR A C 1
ATOM 534 O O . TYR A 1 71 ? -6.996 0.250 6.340 1.00 98.62 71 TYR A O 1
ATOM 542 N N . GLY A 1 72 ? -8.854 -1.029 6.354 1.00 97.88 72 GLY A N 1
ATOM 543 C CA . GLY A 1 72 ? -9.633 -0.177 5.461 1.00 97.88 72 GLY A CA 1
ATOM 544 C C . GLY A 1 72 ? -10.989 -0.769 5.091 1.00 97.88 72 GLY A C 1
ATOM 545 O O . GLY A 1 72 ? -11.400 -1.784 5.652 1.00 97.88 72 GLY A O 1
ATOM 546 N N . THR A 1 73 ? -11.715 -0.093 4.204 1.00 96.19 73 THR A N 1
ATOM 547 C CA . THR A 1 73 ? -13.106 -0.412 3.836 1.00 96.19 73 THR A CA 1
ATOM 548 C C . THR A 1 73 ? -13.212 -0.970 2.420 1.00 96.19 73 THR A C 1
ATOM 550 O O . THR A 1 73 ? -13.614 -2.115 2.247 1.00 96.19 73 THR A O 1
ATOM 553 N N . VAL A 1 74 ? -12.839 -0.170 1.420 1.00 93.31 74 VAL A N 1
ATOM 554 C CA . VAL A 1 74 ? -12.923 -0.473 -0.018 1.00 93.31 74 VAL A CA 1
ATOM 555 C C . VAL A 1 74 ? -11.526 -0.336 -0.603 1.00 93.31 74 VAL A C 1
ATOM 557 O O . VAL A 1 74 ? -10.824 0.604 -0.240 1.00 93.31 74 VAL A O 1
ATOM 560 N N . ASP A 1 75 ? -11.115 -1.290 -1.439 1.00 93.62 75 ASP A N 1
ATOM 561 C CA . ASP A 1 75 ? -9.855 -1.255 -2.202 1.00 93.62 75 ASP A CA 1
ATOM 562 C C . ASP A 1 75 ? -8.620 -0.848 -1.378 1.00 93.62 75 ASP A C 1
ATOM 564 O O . ASP A 1 75 ? -7.670 -0.239 -1.854 1.00 93.62 75 ASP A O 1
ATOM 568 N N . PHE A 1 76 ? -8.612 -1.193 -0.091 1.00 97.06 76 PHE A N 1
ATOM 569 C CA . PHE A 1 76 ? -7.671 -0.613 0.863 1.00 97.06 76 PHE A CA 1
ATOM 570 C C . PHE A 1 76 ? -6.260 -1.209 0.797 1.00 97.06 76 PHE A C 1
ATOM 572 O O . PHE A 1 76 ? -5.373 -0.752 1.515 1.00 97.06 76 PHE A O 1
ATOM 579 N N . ILE A 1 77 ? -6.047 -2.213 -0.053 1.00 98.38 77 ILE A N 1
ATOM 580 C CA . ILE A 1 77 ? -4.737 -2.690 -0.494 1.00 98.38 77 ILE A CA 1
ATOM 581 C C . ILE A 1 77 ? -4.825 -2.830 -2.012 1.00 98.38 77 ILE A C 1
ATOM 583 O O . ILE A 1 77 ? -5.555 -3.688 -2.505 1.00 98.38 77 ILE A O 1
ATOM 587 N N . PHE A 1 78 ? -4.098 -1.994 -2.748 1.00 97.69 78 PHE A N 1
ATOM 588 C CA . PHE A 1 78 ? -4.189 -1.930 -4.208 1.00 97.69 78 PHE A CA 1
ATOM 589 C C . PHE A 1 78 ? -2.876 -1.451 -4.841 1.00 97.69 78 PHE A C 1
ATOM 591 O O . PHE A 1 78 ? -1.989 -0.945 -4.153 1.00 97.69 78 PHE A O 1
ATOM 598 N N . GLY A 1 79 ? -2.757 -1.602 -6.163 1.00 97.25 79 GLY A N 1
ATOM 599 C CA . GLY A 1 79 ? -1.590 -1.206 -6.958 1.00 97.25 79 GLY A CA 1
ATOM 600 C C . GLY A 1 79 ? -0.967 -2.366 -7.740 1.00 97.25 79 GLY A C 1
ATOM 601 O O . GLY A 1 79 ? -1.528 -3.458 -7.789 1.00 97.25 79 GLY A O 1
ATOM 602 N N . ASN A 1 80 ? 0.180 -2.113 -8.377 1.00 97.94 80 ASN A N 1
ATOM 603 C CA . ASN A 1 80 ? 0.849 -3.037 -9.302 1.00 97.94 80 ASN A CA 1
ATOM 604 C C . ASN A 1 80 ? 2.186 -3.575 -8.763 1.00 97.94 80 ASN A C 1
ATOM 606 O O . ASN A 1 80 ? 2.954 -4.201 -9.501 1.00 97.94 80 ASN A O 1
ATOM 610 N N . ALA A 1 81 ? 2.509 -3.331 -7.491 1.00 98.44 81 ALA A N 1
ATOM 611 C CA . ALA A 1 81 ? 3.724 -3.8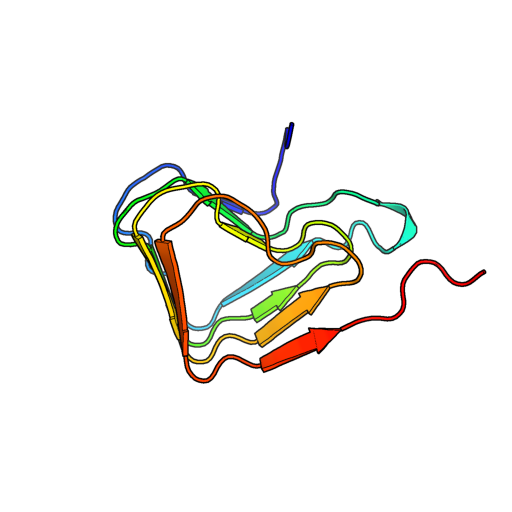58 -6.890 1.00 98.44 81 ALA A CA 1
ATOM 612 C C . ALA A 1 81 ? 3.730 -5.394 -6.852 1.00 98.44 81 ALA A C 1
ATOM 614 O O . ALA A 1 81 ? 2.719 -6.055 -6.607 1.00 98.44 81 ALA A O 1
ATOM 615 N N . LYS A 1 82 ? 4.925 -5.973 -6.996 1.00 98.75 82 LYS A N 1
ATOM 616 C CA . LYS A 1 82 ? 5.180 -7.369 -6.634 1.00 98.75 82 LYS A CA 1
ATOM 617 C C . LYS A 1 82 ? 5.314 -7.421 -5.115 1.00 98.75 82 LYS A C 1
ATOM 619 O O . LYS A 1 82 ? 6.415 -7.265 -4.584 1.00 98.75 82 LYS A O 1
ATOM 624 N N . ALA A 1 83 ? 4.180 -7.553 -4.436 1.00 98.44 83 ALA A N 1
ATOM 625 C CA . ALA A 1 83 ? 4.090 -7.444 -2.988 1.00 98.44 83 ALA A CA 1
ATOM 626 C C . ALA A 1 83 ? 3.900 -8.808 -2.309 1.00 98.44 83 ALA A C 1
ATOM 628 O O . ALA A 1 83 ? 3.099 -9.630 -2.752 1.00 98.44 83 ALA A O 1
ATOM 629 N N . VAL A 1 84 ? 4.608 -9.027 -1.200 1.00 98.62 84 VAL A N 1
ATOM 630 C CA . VAL A 1 84 ? 4.383 -10.158 -0.287 1.00 98.62 84 VAL A CA 1
ATOM 631 C C . VAL A 1 84 ? 3.864 -9.626 1.041 1.00 98.62 84 VAL A C 1
ATOM 633 O O . VAL A 1 84 ? 4.458 -8.718 1.615 1.00 98.62 84 VAL A O 1
ATOM 636 N N . PHE A 1 85 ? 2.788 -10.224 1.550 1.00 98.75 85 PHE A N 1
ATOM 637 C CA . PHE A 1 85 ? 2.235 -9.944 2.874 1.00 98.75 85 PHE A CA 1
ATOM 638 C C . PHE A 1 85 ? 2.401 -11.188 3.741 1.00 98.75 85 PHE A C 1
ATOM 640 O O . PHE A 1 85 ? 1.788 -12.221 3.473 1.00 98.75 85 PHE A O 1
ATOM 647 N N . GLN A 1 86 ? 3.234 -11.113 4.775 1.00 98.69 86 GLN A N 1
ATOM 648 C CA . GLN A 1 86 ? 3.557 -12.259 5.620 1.00 98.69 86 GLN A CA 1
ATOM 649 C C . GLN A 1 86 ? 3.320 -11.928 7.090 1.00 98.69 86 GLN A C 1
ATOM 651 O O . GLN A 1 86 ? 3.833 -10.947 7.621 1.00 98.69 86 GLN A O 1
ATOM 656 N N . ARG A 1 87 ? 2.527 -12.777 7.759 1.00 98.56 87 ARG A N 1
ATOM 657 C CA . ARG A 1 87 ? 2.057 -12.563 9.143 1.00 98.56 87 ARG A CA 1
ATOM 658 C C . ARG A 1 87 ? 1.342 -11.216 9.354 1.00 98.56 87 ARG A C 1
ATOM 660 O O . ARG A 1 87 ? 1.231 -10.747 10.481 1.00 98.56 87 ARG A O 1
ATOM 667 N N . CYS A 1 8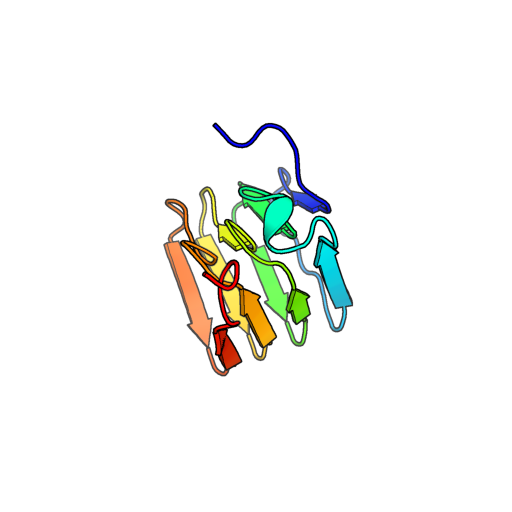8 ? 0.840 -10.603 8.284 1.00 98.69 88 CYS A N 1
ATOM 668 C CA . CYS A 1 88 ? 0.015 -9.404 8.358 1.00 98.69 88 CYS A CA 1
ATOM 669 C C . CYS A 1 88 ? -1.384 -9.731 8.881 1.00 98.69 88 CYS A C 1
ATOM 671 O O . CYS A 1 88 ? -1.913 -10.815 8.624 1.00 98.69 88 CYS A O 1
ATOM 673 N N . ARG A 1 89 ? -2.019 -8.764 9.547 1.00 98.75 89 ARG A N 1
ATOM 674 C CA . ARG A 1 89 ? -3.448 -8.840 9.866 1.00 98.75 89 ARG A CA 1
ATOM 675 C C . ARG A 1 89 ? -4.203 -7.853 8.993 1.00 98.75 89 ARG A C 1
ATOM 677 O O . ARG A 1 89 ? -4.095 -6.644 9.171 1.00 98.75 89 ARG A O 1
ATOM 684 N N . ILE A 1 90 ? -4.980 -8.383 8.057 1.00 98.50 90 ILE A N 1
ATOM 685 C CA . ILE A 1 90 ? -5.834 -7.597 7.165 1.00 98.50 90 ILE A CA 1
ATOM 686 C C . ILE A 1 90 ? -7.195 -7.426 7.852 1.00 98.50 90 ILE A C 1
ATOM 688 O O . ILE A 1 90 ? -7.902 -8.405 8.088 1.00 98.50 90 ILE A O 1
ATOM 692 N N . ARG A 1 91 ? -7.542 -6.193 8.231 1.00 98.19 91 ARG A N 1
ATOM 693 C CA . ARG A 1 91 ? -8.693 -5.866 9.083 1.00 98.19 91 ARG A CA 1
ATOM 694 C C . ARG A 1 91 ? -9.687 -4.970 8.350 1.00 98.19 91 ARG A C 1
ATOM 696 O O . ARG A 1 91 ? -9.515 -3.756 8.262 1.00 98.19 91 ARG A O 1
ATOM 703 N N . VAL A 1 92 ? -10.763 -5.582 7.870 1.00 97.38 92 VAL A N 1
ATOM 704 C CA . VAL A 1 92 ? -11.848 -4.881 7.172 1.00 97.38 92 VAL A CA 1
ATOM 705 C C . VAL A 1 92 ? -12.647 -4.014 8.152 1.00 97.38 92 VAL A C 1
ATOM 707 O O . VAL A 1 92 ? -13.033 -4.464 9.233 1.00 97.38 92 VAL A O 1
ATOM 710 N N . ARG A 1 93 ? -12.911 -2.764 7.770 1.00 95.44 93 ARG A N 1
ATOM 711 C CA . ARG A 1 93 ? -13.793 -1.820 8.469 1.00 95.44 93 ARG A CA 1
ATOM 712 C C . ARG A 1 93 ? -15.153 -1.773 7.773 1.00 95.44 93 ARG A C 1
ATOM 714 O O . ARG A 1 93 ? -15.252 -2.017 6.573 1.00 95.44 93 ARG A O 1
ATOM 721 N N . ARG A 1 94 ? -16.210 -1.420 8.514 1.00 91.25 94 ARG A N 1
ATOM 722 C CA . ARG A 1 94 ? -17.505 -1.115 7.888 1.00 91.25 94 ARG A CA 1
ATOM 723 C C . ARG A 1 94 ? -17.346 0.120 6.984 1.00 91.25 94 ARG A C 1
ATOM 725 O O . ARG A 1 94 ? -16.799 1.114 7.467 1.00 91.25 94 ARG A O 1
ATOM 732 N N . PRO A 1 95 ? -17.792 0.062 5.715 1.00 86.81 95 PRO A N 1
ATOM 733 C CA . PRO A 1 95 ? -17.870 1.229 4.836 1.00 86.81 95 PRO A CA 1
ATOM 734 C C . PRO A 1 95 ? -18.797 2.318 5.391 1.00 86.81 95 PRO A C 1
ATOM 736 O O . PRO A 1 95 ? -19.284 2.217 6.520 1.00 86.81 95 PRO A O 1
ATOM 739 N N . ILE A 1 96 ? -19.064 3.352 4.585 1.00 83.19 96 ILE A N 1
ATOM 740 C CA . ILE A 1 96 ? -20.096 4.352 4.890 1.00 83.19 96 ILE A CA 1
ATOM 741 C C . ILE A 1 96 ? -21.386 3.607 5.288 1.00 83.19 96 ILE A C 1
ATOM 743 O O . ILE A 1 96 ? -21.878 2.813 4.484 1.00 83.19 96 ILE A O 1
ATOM 747 N N . PRO A 1 97 ? -21.914 3.796 6.513 1.00 72.19 97 PRO A N 1
ATOM 748 C CA . PRO A 1 97 ? -23.206 3.235 6.879 1.00 72.19 97 PRO A CA 1
ATOM 749 C C . PRO A 1 97 ? -24.279 3.764 5.927 1.00 72.19 97 PRO A C 1
ATOM 751 O O . PRO A 1 97 ? -24.278 4.961 5.632 1.00 72.19 97 PRO A O 1
ATOM 754 N N . CYS A 1 98 ? -25.140 2.866 5.445 1.00 64.50 98 CYS A N 1
ATOM 755 C CA . CYS A 1 98 ? -26.304 3.201 4.629 1.00 64.50 98 CYS A CA 1
ATOM 756 C C . CYS A 1 98 ? -27.225 4.199 5.341 1.00 64.50 98 CYS A C 1
ATOM 758 O O . CYS A 1 98 ? -27.364 4.078 6.582 1.00 64.50 98 CYS A O 1
#

Organism: Zea mays (NCBI:txid4577)

Sequence (98 aa):
MVMTATVNVVADGFLPQNLTIRNEAGPKGRQAVALRSNSNRTVVFGCAIEGFEDSLYAENGVQVYLETDIYGTVDFIFGNAKAVFQRCRIRVRRPIPC